Protein AF-A0A9P5MB28-F1 (afdb_monomer_lite)

Secondary structure (DSSP, 8-state):
-HHHHHHHHHHHTTS--HHHHHHHHHTT---TTHHHHHHHHHHH-HHHHHHS-----

pLDDT: mean 90.98, std 9.95, range [59.09, 96.88]

Structure (mmCIF, N/CA/C/O backbone):
data_AF-A0A9P5MB28-F1
#
_entry.id   AF-A0A9P5MB28-F1
#
loop_
_atom_site.group_PDB
_atom_site.id
_atom_site.type_symbol
_atom_site.label_atom_id
_atom_site.label_alt_id
_atom_site.label_comp_id
_atom_site.label_asym_id
_atom_site.label_entity_id
_atom_site.label_seq_id
_atom_site.pdbx_PDB_ins_code
_atom_site.Cartn_x
_atom_site.Cartn_y
_atom_site.Cartn_z
_atom_site.occupancy
_atom_site.B_iso_or_equiv
_atom_site.auth_seq_id
_atom_site.auth_comp_id
_atom_site.auth_asym_id
_atom_site.auth_atom_id
_atom_site.pdbx_PDB_model_num
ATOM 1 N N . THR A 1 1 ? 3.443 1.541 14.094 1.00 85.25 1 THR A N 1
ATOM 2 C CA . THR A 1 1 ? 3.006 2.834 13.514 1.00 85.25 1 THR A CA 1
ATOM 3 C C . THR A 1 1 ? 2.448 2.584 12.120 1.00 85.25 1 THR A C 1
ATOM 5 O O . THR A 1 1 ? 2.783 1.551 11.551 1.00 85.25 1 THR A O 1
ATOM 8 N N . GLN A 1 2 ? 1.614 3.478 11.564 1.00 90.75 2 GLN A N 1
ATOM 9 C CA . GLN A 1 2 ? 1.023 3.321 10.214 1.00 90.75 2 GLN A CA 1
ATOM 10 C C . GLN A 1 2 ? 2.091 3.006 9.153 1.00 90.75 2 GLN A C 1
ATOM 12 O O . GLN A 1 2 ? 1.940 2.067 8.381 1.00 90.75 2 GLN A O 1
ATOM 17 N N . GLN A 1 3 ? 3.227 3.709 9.205 1.00 93.06 3 GLN A N 1
ATOM 18 C CA . GLN A 1 3 ? 4.369 3.498 8.310 1.00 93.06 3 GLN A CA 1
ATOM 19 C C . GLN A 1 3 ? 4.874 2.047 8.290 1.00 93.06 3 GLN A C 1
ATOM 21 O O . GLN A 1 3 ? 5.217 1.540 7.227 1.00 93.06 3 GLN A O 1
ATOM 26 N N . LYS A 1 4 ? 4.908 1.382 9.454 1.00 95.50 4 LYS A N 1
ATOM 27 C CA . LYS A 1 4 ? 5.369 -0.006 9.574 1.00 95.50 4 LYS A CA 1
ATOM 28 C C . LYS A 1 4 ? 4.391 -0.974 8.904 1.00 95.50 4 LYS A C 1
ATOM 30 O O . LYS A 1 4 ? 4.823 -1.836 8.161 1.00 95.50 4 LYS A O 1
ATOM 35 N N . LEU A 1 5 ? 3.084 -0.776 9.095 1.00 96.56 5 LEU A N 1
ATOM 36 C CA . LEU A 1 5 ? 2.066 -1.598 8.429 1.00 96.56 5 LEU A CA 1
ATOM 37 C C . LEU A 1 5 ? 2.159 -1.474 6.904 1.00 96.56 5 LEU A C 1
ATOM 39 O O . LEU A 1 5 ? 2.086 -2.471 6.197 1.00 96.56 5 LEU A O 1
ATOM 43 N N . ILE A 1 6 ? 2.360 -0.251 6.401 1.00 96.69 6 ILE A N 1
ATOM 44 C CA . ILE A 1 6 ? 2.542 -0.011 4.965 1.00 96.69 6 ILE A CA 1
ATOM 45 C C . ILE A 1 6 ? 3.820 -0.684 4.456 1.00 96.69 6 ILE A C 1
ATOM 47 O O . ILE A 1 6 ? 3.775 -1.308 3.401 1.00 96.69 6 ILE A O 1
ATOM 51 N N . HIS A 1 7 ? 4.928 -0.565 5.193 1.00 96.62 7 HIS A N 1
ATOM 52 C CA . HIS A 1 7 ? 6.195 -1.221 4.866 1.00 96.62 7 HIS A CA 1
ATOM 53 C C . HIS A 1 7 ? 6.025 -2.737 4.756 1.00 96.62 7 HIS A C 1
ATOM 55 O O . HIS A 1 7 ? 6.295 -3.307 3.705 1.00 96.62 7 HIS A O 1
ATOM 61 N N . ASP A 1 8 ? 5.501 -3.373 5.803 1.00 96.81 8 ASP A N 1
ATOM 62 C CA . ASP A 1 8 ? 5.373 -4.828 5.868 1.00 96.81 8 ASP A CA 1
ATOM 63 C C . ASP A 1 8 ? 4.423 -5.338 4.767 1.00 96.81 8 ASP A C 1
ATOM 65 O O . ASP A 1 8 ? 4.763 -6.247 4.013 1.00 96.81 8 ASP A O 1
ATOM 69 N N . ALA A 1 9 ? 3.276 -4.679 4.561 1.00 96.69 9 ALA A N 1
ATOM 70 C CA . ALA A 1 9 ? 2.357 -5.036 3.479 1.00 96.69 9 ALA A CA 1
ATOM 71 C C . ALA A 1 9 ? 2.962 -4.827 2.079 1.00 96.69 9 ALA A C 1
ATOM 73 O O . ALA A 1 9 ? 2.660 -5.590 1.156 1.00 96.69 9 ALA A O 1
ATOM 74 N N . HIS A 1 10 ? 3.796 -3.801 1.899 1.00 96.75 10 HIS A N 1
ATOM 75 C CA . HIS A 1 10 ? 4.480 -3.531 0.638 1.00 96.75 10 HIS A CA 1
ATOM 76 C C . HIS A 1 10 ? 5.531 -4.607 0.336 1.00 96.75 10 HIS A C 1
ATOM 78 O O . HIS A 1 10 ? 5.521 -5.156 -0.771 1.00 96.75 10 HIS A O 1
ATOM 84 N N . ASP A 1 11 ? 6.353 -4.976 1.318 1.00 96.44 11 ASP A N 1
ATOM 85 C C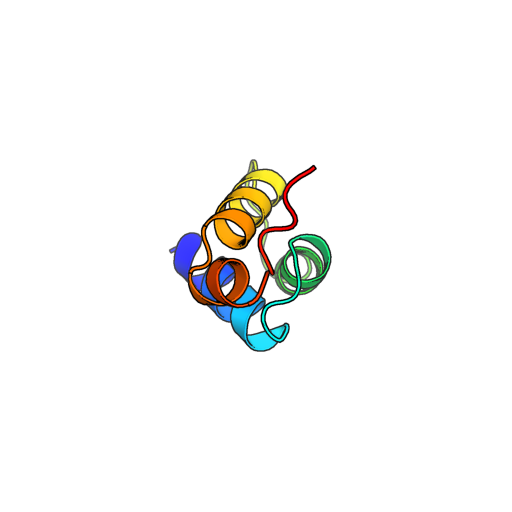A . ASP A 1 11 ? 7.355 -6.043 1.206 1.00 96.44 11 ASP A CA 1
ATOM 86 C C . ASP A 1 11 ? 6.699 -7.393 0.928 1.00 96.44 11 ASP A C 1
ATOM 88 O O . ASP A 1 11 ? 7.039 -8.072 -0.042 1.00 96.44 11 ASP A O 1
ATOM 92 N N . GLU A 1 12 ? 5.674 -7.761 1.698 1.00 95.19 12 GLU A N 1
ATOM 93 C CA . GLU A 1 12 ? 4.970 -9.020 1.482 1.00 95.19 12 GLU A CA 1
ATOM 94 C C . GLU A 1 12 ? 4.163 -9.043 0.173 1.00 95.19 12 GLU A C 1
ATOM 96 O O . GLU A 1 12 ? 3.721 -10.105 -0.272 1.00 95.19 12 GLU A O 1
ATOM 101 N N . SER A 1 13 ? 3.868 -7.883 -0.420 1.00 93.00 13 SER A N 1
ATOM 102 C CA . SER A 1 13 ? 3.287 -7.820 -1.763 1.00 93.00 13 SER A CA 1
ATOM 103 C C . SER A 1 13 ? 4.340 -8.046 -2.854 1.00 93.00 13 SER A C 1
ATOM 105 O O . SER A 1 13 ? 3.977 -8.193 -4.019 1.00 93.00 13 SER A O 1
ATOM 107 N N . GLY A 1 14 ? 5.625 -8.108 -2.496 1.00 94.06 14 GLY A N 1
ATOM 108 C CA . GLY A 1 14 ? 6.751 -8.208 -3.417 1.00 94.06 14 GLY A CA 1
ATOM 109 C C . GLY A 1 14 ? 7.075 -6.869 -4.068 1.00 94.06 14 GLY A C 1
ATOM 110 O O . GLY A 1 14 ? 7.271 -6.820 -5.282 1.00 94.06 14 GLY A O 1
ATOM 111 N N . HIS A 1 15 ? 7.052 -5.784 -3.287 1.00 94.19 15 HIS A N 1
ATOM 112 C CA . HIS A 1 15 ? 7.232 -4.412 -3.770 1.00 94.19 15 HIS A CA 1
ATOM 113 C C . HIS A 1 15 ? 6.272 -4.034 -4.903 1.00 94.19 15 HIS A C 1
ATOM 115 O O . HIS A 1 15 ? 6.592 -3.252 -5.804 1.00 94.19 15 HIS A O 1
ATOM 121 N N . ARG A 1 16 ? 5.062 -4.601 -4.883 1.00 86.62 16 ARG A N 1
ATOM 122 C CA . ARG A 1 16 ? 4.026 -4.201 -5.826 1.00 86.62 16 ARG A CA 1
ATOM 123 C C . ARG A 1 16 ? 3.545 -2.804 -5.447 1.00 86.62 16 ARG A C 1
ATOM 125 O O . ARG A 1 16 ? 3.696 -2.357 -4.311 1.00 86.62 16 ARG A O 1
ATOM 132 N N . GLY A 1 17 ? 3.002 -2.090 -6.429 1.00 92.31 17 GLY A N 1
ATOM 133 C CA . GLY A 1 17 ? 2.569 -0.709 -6.245 1.00 92.31 17 GLY A CA 1
ATOM 134 C C . GLY A 1 17 ? 1.485 -0.536 -5.171 1.00 92.31 17 GLY A C 1
ATOM 135 O O . GLY A 1 17 ? 1.172 -1.414 -4.364 1.00 92.31 17 GLY A O 1
ATOM 136 N N . ARG A 1 18 ? 0.849 0.630 -5.191 1.00 95.81 18 ARG A N 1
ATOM 137 C CA . ARG A 1 18 ? -0.137 1.012 -4.177 1.00 95.81 18 ARG A CA 1
ATOM 138 C C . ARG A 1 18 ? -1.290 0.015 -4.038 1.00 95.81 18 ARG A C 1
ATOM 140 O O . ARG A 1 18 ? -1.640 -0.336 -2.918 1.00 95.81 18 ARG A O 1
ATOM 147 N N . ASP A 1 19 ? -1.891 -0.420 -5.143 1.00 96.31 19 ASP A N 1
ATOM 148 C CA . ASP A 1 19 ? -3.167 -1.143 -5.086 1.00 96.31 19 ASP A CA 1
ATOM 149 C C . ASP A 1 19 ? -3.039 -2.526 -4.411 1.00 96.31 19 ASP A C 1
ATOM 151 O O . ASP A 1 19 ? -3.860 -2.830 -3.544 1.00 96.31 19 ASP A O 1
ATOM 155 N N . PRO A 1 20 ? -2.006 -3.348 -4.698 1.00 96.25 20 PRO A N 1
ATOM 156 C CA . PRO A 1 20 ? -1.779 -4.593 -3.959 1.00 96.25 20 PRO A CA 1
ATOM 157 C C . PRO A 1 20 ? -1.466 -4.365 -2.479 1.00 96.25 20 PRO A C 1
ATOM 159 O O . PRO A 1 20 ? -1.970 -5.100 -1.634 1.00 96.25 20 PRO A O 1
ATOM 162 N N . THR A 1 21 ? -0.698 -3.318 -2.168 1.00 96.88 21 THR A N 1
ATOM 163 C CA . THR A 1 21 ? -0.383 -2.941 -0.782 1.00 96.88 21 THR A CA 1
ATOM 164 C C . THR A 1 21 ? -1.656 -2.543 -0.021 1.00 96.88 21 THR A C 1
ATOM 166 O O . THR A 1 21 ? -1.877 -2.981 1.103 1.00 96.88 21 THR A O 1
ATOM 169 N N . TYR A 1 22 ? -2.546 -1.770 -0.651 1.00 96.75 22 TYR A N 1
ATOM 170 C CA . TYR A 1 22 ? -3.829 -1.377 -0.065 1.00 96.75 22 TYR A CA 1
ATOM 171 C C . TYR A 1 22 ? -4.754 -2.570 0.171 1.00 96.75 22 TYR A C 1
ATOM 173 O O . TYR A 1 22 ? -5.327 -2.675 1.250 1.00 96.75 22 TYR A O 1
ATOM 181 N N . ARG A 1 23 ? -4.866 -3.489 -0.799 1.00 95.94 23 ARG A N 1
ATOM 182 C CA . ARG A 1 23 ? -5.698 -4.695 -0.657 1.00 95.94 23 ARG A CA 1
ATOM 183 C C . ARG A 1 23 ? -5.264 -5.571 0.516 1.00 95.94 23 ARG A C 1
ATOM 185 O O . ARG A 1 23 ? -6.120 -6.124 1.182 1.00 95.94 23 ARG A O 1
ATOM 192 N N . LYS A 1 24 ? -3.962 -5.659 0.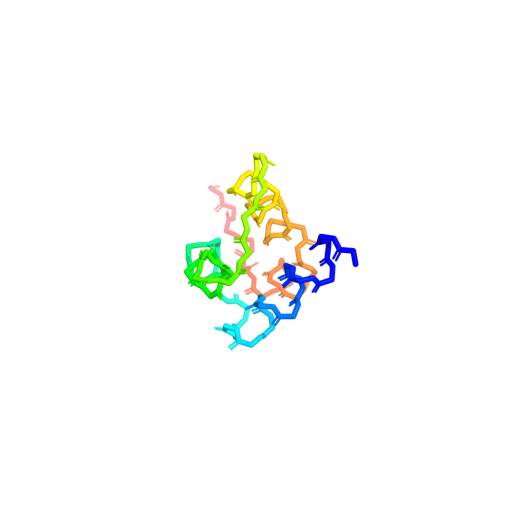801 1.00 94.81 24 LYS A N 1
ATOM 193 C CA . LYS A 1 24 ? -3.470 -6.392 1.978 1.00 94.81 24 LYS A CA 1
ATOM 194 C C . LYS A 1 24 ? -3.865 -5.751 3.305 1.00 94.81 24 LYS A C 1
ATOM 196 O O . LYS A 1 24 ? -4.018 -6.452 4.296 1.00 94.81 24 LYS A O 1
ATOM 201 N N . LEU A 1 25 ? -3.980 -4.427 3.336 1.00 96.12 25 LEU A N 1
ATOM 202 C CA . LEU A 1 25 ? -4.222 -3.686 4.570 1.00 96.12 25 LEU A CA 1
ATOM 203 C C . LEU A 1 25 ? -5.706 -3.495 4.863 1.00 96.12 25 LEU A C 1
ATOM 205 O O . LEU A 1 25 ? -6.083 -3.559 6.027 1.00 96.12 25 LEU A O 1
ATOM 209 N N . ILE A 1 26 ? -6.532 -3.268 3.838 1.00 95.69 26 ILE A N 1
ATOM 210 C CA . ILE A 1 26 ? -7.922 -2.823 4.012 1.00 95.69 26 ILE A CA 1
ATOM 211 C C . ILE A 1 26 ? -8.815 -3.845 4.725 1.00 95.69 26 ILE A C 1
ATOM 213 O O . ILE A 1 26 ? -9.769 -3.449 5.388 1.00 95.69 26 ILE A O 1
ATOM 217 N N . ASP A 1 27 ? -8.474 -5.131 4.648 1.00 93.56 27 ASP A N 1
ATOM 218 C CA . ASP A 1 27 ? -9.225 -6.200 5.315 1.00 93.56 27 ASP A CA 1
ATOM 219 C C . ASP A 1 27 ? -9.030 -6.201 6.845 1.00 93.56 27 ASP A C 1
ATOM 221 O O . ASP A 1 27 ? -9.871 -6.722 7.575 1.00 93.56 27 ASP A O 1
ATOM 225 N N . PHE A 1 28 ? -7.941 -5.601 7.347 1.00 95.12 28 PHE A N 1
ATOM 226 C CA . PHE A 1 28 ? -7.559 -5.646 8.768 1.00 95.12 28 PHE A CA 1
ATOM 227 C C . PHE A 1 28 ? -7.424 -4.267 9.417 1.00 95.12 28 PHE A C 1
ATOM 229 O O . PHE A 1 28 ? -7.592 -4.124 10.629 1.00 95.12 28 PHE A O 1
ATOM 236 N N . TYR A 1 29 ? -7.093 -3.246 8.629 1.00 95.38 29 TYR A N 1
ATOM 237 C CA . TYR A 1 29 ? -6.774 -1.913 9.109 1.00 95.38 29 TYR A CA 1
ATOM 238 C C . TYR A 1 29 ? -7.396 -0.848 8.212 1.00 95.38 29 TYR A C 1
ATOM 240 O O . TYR A 1 29 ? -7.392 -0.941 6.986 1.00 95.38 29 TYR A O 1
ATOM 248 N N . TYR A 1 30 ? -7.860 0.228 8.838 1.00 94.31 30 TYR A N 1
ATOM 249 C CA . TYR A 1 30 ? -8.348 1.402 8.136 1.00 94.31 30 TYR A CA 1
ATOM 250 C C . TYR A 1 30 ? -7.919 2.672 8.862 1.00 94.31 30 TYR A C 1
ATOM 252 O O . TYR A 1 30 ? -7.935 2.738 10.093 1.00 94.31 30 TYR A O 1
ATOM 260 N N . TRP A 1 31 ? -7.547 3.693 8.094 1.00 95.81 31 TRP A N 1
ATOM 261 C CA . TRP A 1 31 ? -7.318 5.039 8.607 1.00 95.81 31 TRP A CA 1
ATOM 262 C C . TRP A 1 31 ? -7.571 6.106 7.529 1.00 95.81 31 TRP A C 1
ATOM 264 O O . TRP A 1 31 ? -7.525 5.801 6.329 1.00 95.81 31 TRP A O 1
ATOM 274 N N . PRO A 1 32 ? -7.822 7.369 7.929 1.00 96.06 32 PRO A N 1
ATOM 275 C CA . PRO A 1 32 ? -7.971 8.476 6.989 1.00 96.06 32 PRO A CA 1
ATOM 276 C C . PRO A 1 32 ? -6.740 8.626 6.090 1.00 96.06 32 PRO A C 1
ATOM 278 O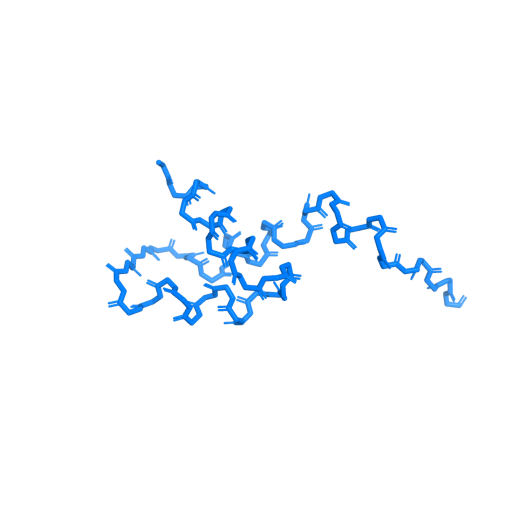 O . PRO A 1 32 ? -5.606 8.500 6.546 1.00 96.06 32 PRO A O 1
ATOM 281 N N . ASP A 1 33 ? -6.965 8.888 4.802 1.00 95.38 33 ASP A N 1
ATOM 282 C CA . ASP A 1 33 ? -5.916 9.053 3.786 1.00 95.38 33 ASP A CA 1
ATOM 283 C C . ASP A 1 33 ? -4.974 7.849 3.588 1.00 95.38 33 ASP A C 1
ATOM 285 O O . ASP A 1 33 ? -3.947 7.981 2.916 1.00 95.38 33 ASP A O 1
ATOM 289 N N . MET A 1 34 ? -5.336 6.652 4.069 1.00 95.69 34 MET A N 1
ATOM 290 C CA . MET A 1 34 ? -4.554 5.419 3.893 1.00 95.69 34 MET A CA 1
ATOM 291 C C . MET A 1 34 ? -4.111 5.201 2.443 1.00 95.69 34 MET A C 1
ATOM 293 O O . MET A 1 34 ? -2.942 4.935 2.171 1.00 95.69 34 MET A O 1
ATOM 297 N N . TRP A 1 35 ? -5.017 5.419 1.490 1.00 95.25 35 TRP A N 1
ATOM 298 C CA . TRP A 1 35 ? -4.716 5.333 0.063 1.00 95.25 35 TRP A CA 1
ATOM 299 C C . TRP A 1 35 ? -3.589 6.276 -0.383 1.00 95.25 35 TRP A C 1
ATOM 301 O O . TRP A 1 35 ? -2.681 5.865 -1.108 1.00 95.25 35 TRP A O 1
ATOM 311 N N . LYS A 1 36 ? -3.624 7.543 0.056 1.00 96.44 36 LYS A N 1
ATOM 312 C CA . LYS A 1 36 ? -2.610 8.552 -0.288 1.00 96.44 36 LYS A CA 1
ATOM 313 C C . LYS A 1 36 ? -1.278 8.242 0.384 1.00 96.44 36 LYS A C 1
ATOM 315 O O . LYS A 1 36 ? -0.240 8.364 -0.259 1.00 96.44 36 LYS A O 1
ATOM 320 N N . GLN A 1 37 ? -1.303 7.807 1.642 1.00 96.50 37 GLN A N 1
ATOM 321 C CA . GLN A 1 37 ? -0.091 7.446 2.378 1.00 96.50 37 GLN A CA 1
ATOM 322 C C . GLN A 1 37 ? 0.612 6.237 1.754 1.00 96.50 37 GLN A C 1
ATOM 324 O O . GLN A 1 37 ? 1.819 6.282 1.535 1.00 96.50 37 GLN A O 1
ATOM 329 N N . ILE A 1 38 ? -0.138 5.194 1.383 1.00 96.62 38 ILE A N 1
ATOM 330 C CA . ILE A 1 38 ? 0.413 4.027 0.682 1.00 96.62 38 ILE A CA 1
ATOM 331 C C . ILE A 1 38 ? 0.971 4.440 -0.684 1.00 96.62 38 ILE A C 1
ATOM 333 O O . ILE A 1 38 ? 2.055 4.000 -1.070 1.00 96.62 38 ILE A O 1
ATOM 337 N N . ALA A 1 39 ? 0.268 5.316 -1.413 1.00 96.25 39 ALA A N 1
ATOM 338 C CA . ALA A 1 39 ? 0.749 5.842 -2.689 1.00 96.25 39 ALA A CA 1
ATOM 339 C C . ALA A 1 39 ? 2.094 6.561 -2.539 1.00 96.25 39 ALA A C 1
ATOM 341 O O . ALA A 1 39 ? 3.015 6.314 -3.318 1.00 96.25 39 ALA A O 1
ATOM 342 N N . LEU A 1 40 ? 2.196 7.445 -1.543 1.00 95.75 40 LEU A N 1
ATOM 343 C CA . LEU A 1 40 ? 3.413 8.187 -1.244 1.00 95.75 40 LEU A CA 1
ATOM 344 C C . LEU A 1 40 ? 4.544 7.2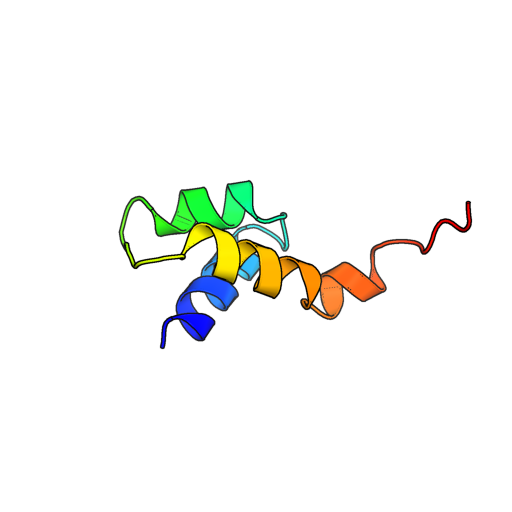31 -0.869 1.00 95.75 40 LEU A C 1
ATOM 346 O O . LEU A 1 40 ? 5.620 7.317 -1.449 1.00 95.75 40 LEU A O 1
ATOM 350 N N . TYR A 1 41 ? 4.268 6.271 0.013 1.00 95.81 41 TYR A N 1
ATOM 351 C CA . TYR A 1 41 ? 5.242 5.276 0.435 1.00 95.81 41 TYR A CA 1
ATOM 352 C C . TYR A 1 41 ? 5.825 4.489 -0.746 1.00 95.81 41 TYR A C 1
ATOM 354 O O . TYR A 1 41 ? 7.044 4.417 -0.893 1.00 95.81 41 TYR A O 1
ATOM 362 N N . CYS A 1 42 ? 4.970 3.972 -1.636 1.00 94.25 42 CYS A N 1
ATOM 363 C CA . CYS A 1 42 ? 5.410 3.226 -2.817 1.00 94.25 42 CYS A CA 1
ATOM 364 C C . CYS A 1 42 ? 6.274 4.091 -3.755 1.00 94.25 42 CYS A C 1
ATOM 366 O O . CYS A 1 42 ? 7.249 3.603 -4.325 1.00 94.25 42 CYS A O 1
ATOM 368 N N . ARG A 1 43 ? 5.952 5.387 -3.903 1.00 92.69 43 ARG A N 1
ATOM 369 C CA . ARG A 1 43 ? 6.750 6.339 -4.701 1.00 92.69 43 ARG A CA 1
ATOM 370 C C . ARG A 1 43 ? 8.116 6.627 -4.085 1.00 92.69 43 ARG A C 1
ATOM 372 O O . ARG A 1 43 ? 9.056 6.912 -4.813 1.00 92.69 43 ARG A O 1
ATOM 379 N N . THR A 1 44 ? 8.233 6.556 -2.765 1.00 93.94 44 THR A N 1
ATOM 380 C CA . THR A 1 44 ? 9.490 6.814 -2.047 1.00 93.94 44 THR A CA 1
ATOM 381 C C . THR A 1 44 ? 10.262 5.544 -1.688 1.00 93.94 44 THR A C 1
ATOM 383 O O . THR A 1 44 ? 11.315 5.629 -1.059 1.00 93.94 44 THR A O 1
ATOM 386 N N . CYS A 1 45 ? 9.762 4.360 -2.056 1.00 94.19 45 CYS A N 1
ATOM 387 C CA . CYS A 1 45 ? 10.434 3.096 -1.774 1.00 94.19 45 CYS A CA 1
ATOM 388 C C . CYS A 1 45 ? 11.738 3.001 -2.576 1.00 94.19 45 CYS A C 1
ATOM 390 O O . CYS A 1 45 ? 11.715 2.923 -3.806 1.00 94.19 45 CYS A O 1
ATOM 392 N N . LYS A 1 46 ? 12.880 3.002 -1.876 1.00 91.69 46 LYS A N 1
ATOM 393 C CA . LYS A 1 46 ? 14.219 3.024 -2.488 1.00 91.69 46 LYS A CA 1
ATOM 394 C C . LYS A 1 46 ? 14.424 1.865 -3.458 1.00 91.69 46 LYS A C 1
ATOM 396 O O . LYS A 1 46 ? 14.894 2.087 -4.567 1.00 91.69 46 LYS A O 1
ATOM 401 N N . GLU A 1 47 ? 14.010 0.658 -3.080 1.00 91.19 47 GLU A N 1
ATOM 402 C CA . GLU A 1 47 ? 14.135 -0.523 -3.939 1.00 91.19 47 GLU A CA 1
ATOM 403 C C . GLU A 1 47 ? 13.325 -0.398 -5.227 1.00 91.19 47 GLU A C 1
ATOM 405 O O . GLU A 1 47 ? 13.833 -0.683 -6.310 1.00 91.19 47 GLU A O 1
ATOM 410 N N . CYS A 1 48 ? 12.083 0.085 -5.124 1.00 91.69 48 CYS A N 1
ATOM 411 C CA . CYS A 1 48 ? 11.242 0.329 -6.292 1.00 91.69 48 CYS A CA 1
ATOM 412 C C . CYS A 1 48 ? 11.862 1.385 -7.214 1.00 91.69 48 CYS A C 1
ATOM 414 O O . CYS A 1 48 ? 11.892 1.196 -8.429 1.00 91.69 48 CYS A O 1
ATOM 416 N N . GLN A 1 49 ? 12.372 2.482 -6.645 1.00 89.75 49 GLN A N 1
ATOM 417 C CA . GLN A 1 49 ? 12.970 3.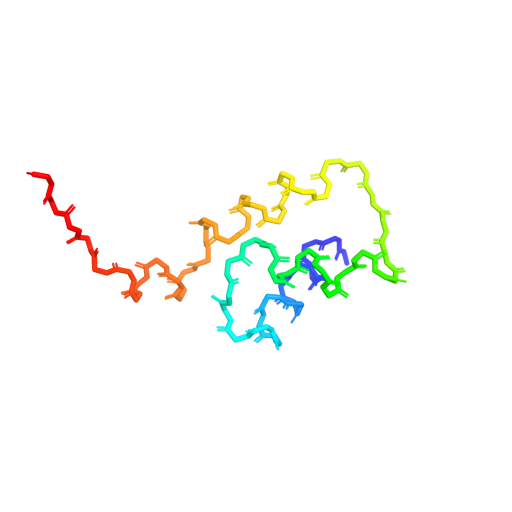567 -7.425 1.00 89.75 49 GLN A CA 1
ATOM 418 C C . GLN A 1 49 ? 14.283 3.150 -8.094 1.00 89.75 49 GLN A C 1
ATOM 420 O O . GLN A 1 49 ? 14.534 3.552 -9.223 1.00 89.75 49 GLN A O 1
ATOM 425 N N . MET A 1 50 ? 15.091 2.301 -7.454 1.00 88.19 50 MET A N 1
ATOM 426 C CA . MET A 1 50 ? 16.312 1.763 -8.065 1.00 88.19 50 MET A CA 1
ATOM 427 C C . MET A 1 50 ? 16.024 0.777 -9.203 1.00 88.19 50 MET A C 1
ATOM 429 O O . MET A 1 50 ? 16.793 0.705 -10.158 1.00 88.19 50 MET A O 1
ATOM 433 N N . ARG A 1 51 ? 14.932 0.005 -9.110 1.00 82.00 51 ARG A N 1
ATOM 434 C CA . ARG A 1 51 ? 14.553 -0.995 -10.125 1.00 82.00 51 ARG A CA 1
ATOM 435 C C . ARG A 1 51 ? 13.779 -0.405 -11.301 1.00 82.00 51 ARG A C 1
ATOM 437 O O . ARG A 1 51 ? 13.737 -1.027 -12.359 1.00 82.00 51 ARG A O 1
ATOM 444 N N . SER A 1 52 ? 13.147 0.755 -11.134 1.00 69.69 52 SER A N 1
ATOM 445 C CA . SER A 1 52 ? 12.458 1.434 -12.228 1.00 69.69 52 SER A CA 1
ATOM 446 C C . SER A 1 52 ? 13.503 2.071 -13.149 1.00 69.69 52 SER A C 1
ATOM 448 O O . SER A 1 52 ? 14.131 3.046 -12.734 1.00 69.69 52 SER A O 1
ATOM 450 N N . PRO A 1 53 ? 13.709 1.585 -14.391 1.00 65.19 53 PRO A N 1
ATOM 451 C CA . PRO A 1 53 ? 14.598 2.269 -15.314 1.00 65.19 53 PRO A CA 1
ATOM 452 C C . PRO A 1 53 ? 14.036 3.672 -15.521 1.00 65.19 53 PRO A C 1
ATOM 454 O O . PRO A 1 53 ? 12.875 3.830 -15.912 1.00 65.19 53 PRO A O 1
ATOM 457 N N . PHE A 1 54 ? 14.838 4.695 -15.226 1.00 66.12 54 PHE A N 1
ATOM 458 C CA . PHE A 1 54 ? 14.539 6.034 -15.701 1.00 66.12 54 PHE A CA 1
ATOM 459 C C . PHE A 1 54 ? 14.401 5.917 -17.220 1.00 66.12 54 PHE A C 1
ATOM 461 O O . PHE A 1 54 ? 15.366 5.580 -17.902 1.00 66.12 54 PHE A O 1
ATOM 468 N N . ARG A 1 55 ? 13.185 6.091 -17.740 1.00 60.34 55 ARG A N 1
ATOM 469 C CA . ARG A 1 55 ? 12.964 6.284 -19.170 1.00 60.34 55 ARG A CA 1
ATOM 470 C C . ARG A 1 55 ? 12.921 7.790 -19.384 1.00 60.34 55 ARG A C 1
ATOM 472 O O . ARG A 1 55 ? 11.908 8.388 -19.020 1.00 60.34 55 ARG A O 1
ATOM 479 N N . PRO A 1 56 ? 14.000 8.407 -19.899 1.00 59.09 56 PRO A N 1
ATOM 480 C CA . PRO A 1 56 ? 13.892 9.758 -20.417 1.00 59.09 56 PRO A CA 1
ATOM 481 C C . PRO A 1 56 ? 12.816 9.749 -21.507 1.00 59.09 56 PRO A C 1
ATOM 483 O O . PRO A 1 56 ? 12.744 8.797 -22.290 1.00 59.09 56 PRO A O 1
ATOM 486 N N . ILE A 1 57 ? 11.958 10.766 -21.481 1.00 60.69 57 ILE A N 1
ATOM 487 C CA . ILE A 1 57 ? 11.024 11.073 -22.570 1.00 60.69 57 ILE A CA 1
ATOM 488 C C . ILE A 1 57 ? 11.774 11.531 -23.817 1.00 60.69 57 ILE A C 1
ATOM 490 O O . ILE A 1 57 ? 12.841 12.168 -23.653 1.00 60.69 57 ILE A O 1
#

Foldseek 3Di:
DLLVLLVVLCVVLVVDAQPSSCVVAVVPDDDPCSSVVSNVCSVPPPVNVVPDPPDDD

Radius of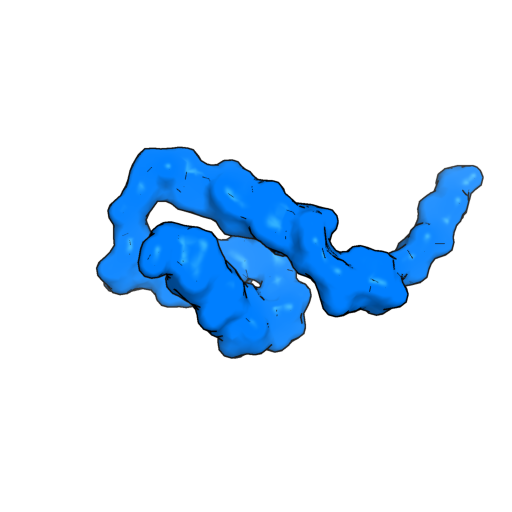 gyration: 11.75 Å; chains: 1; bounding box: 26×20×36 Å

Sequence (57 aa):
TQQKLIHDAHDESGHRGRDPTYRKLIDFYYWPDMWKQIALYCRTCKECQMRSPFRPI